Protein AF-A0A923PU24-F1 (afdb_monomer)

Foldseek 3Di:
DQVPVVVVVLVPDDPVVNVVVVVVVVCCVVPVPDDAPDWDADPVRFIWGWDDDPQWIWIWGDDPVDIHIDIGGPDPDD

Solvent-accessible surface area (backbone atoms only — not comparable to full-atom values): 4744 Å² total; per-residue (Å²): 131,64,66,61,61,51,51,55,53,50,69,74,45,56,76,69,56,36,52,51,51,51,52,51,49,53,47,37,72,79,42,77,72,79,74,57,73,41,80,48,64,50,99,86,68,47,65,33,38,30,40,76,45,102,62,30,34,36,42,39,35,72,52,103,89,49,80,45,70,45,74,44,73,56,74,77,81,130

pLDDT: mean 70.29, std 10.05, range [39.59, 82.94]

Sequence (78 aa):
MLAEEAYAFRSSLNRRDRRRLEIAFDKLRDHPFSEPSFVGFDSNGEEQFHLFLNDYAIASHVDHAVRLVFIQPILPNP

Secondary structure (DSSP, 8-state):
--HHHHHHHHHHS-HHHHHHHHHHHHHHHH-TTS--SEEEE-TTS-EEEEEEETTEEEEEEEETTEEEEEEEE-PPP-

Radius of gyration: 12.62 Å; Cα contacts (8 Å, |Δi|>4): 88; chains: 1; bounding box: 32×26×37 Å

Structure (mmCIF, N/CA/C/O backbone):
data_AF-A0A923PU24-F1
#
_entry.id   AF-A0A923PU24-F1
#
loop_
_atom_site.group_PDB
_atom_site.id
_atom_site.type_symbol
_atom_site.label_atom_id
_atom_site.label_alt_id
_atom_site.label_comp_id
_atom_site.label_asym_id
_atom_site.label_entity_id
_atom_site.label_seq_id
_atom_site.pdbx_PDB_ins_code
_atom_site.Cartn_x
_atom_site.Cartn_y
_atom_site.Cartn_z
_atom_site.occupancy
_atom_site.B_iso_or_equiv
_atom_site.auth_seq_id
_atom_site.auth_comp_id
_atom_site.auth_asym_id
_atom_site.auth_atom_id
_atom_site.pdbx_PDB_model_num
ATOM 1 N N . MET A 1 1 ? 1.456 -15.137 -3.412 1.00 39.59 1 MET A N 1
ATOM 2 C CA . MET A 1 1 ? 0.288 -15.489 -2.574 1.00 39.59 1 MET A CA 1
ATOM 3 C C . MET A 1 1 ? -0.133 -14.259 -1.758 1.00 39.59 1 MET A C 1
ATOM 5 O O . MET A 1 1 ? -0.141 -14.289 -0.543 1.00 39.59 1 MET A O 1
ATOM 9 N N . LEU A 1 2 ? -0.433 -13.143 -2.438 1.00 49.88 2 LEU A N 1
ATOM 10 C CA . LEU A 1 2 ? -0.572 -11.801 -1.833 1.00 49.88 2 LEU A CA 1
ATOM 11 C C . LEU A 1 2 ? -1.999 -11.454 -1.386 1.00 49.88 2 LEU A C 1
ATOM 13 O O . LEU A 1 2 ? -2.216 -10.492 -0.657 1.00 49.88 2 LEU A O 1
ATOM 17 N N . ALA A 1 3 ? -2.982 -12.242 -1.823 1.00 50.47 3 ALA A N 1
ATOM 18 C CA . ALA A 1 3 ? -4.381 -11.992 -1.513 1.00 50.47 3 ALA A CA 1
ATOM 19 C C . ALA A 1 3 ? -4.729 -12.319 -0.049 1.00 50.47 3 ALA A C 1
ATOM 21 O O . ALA A 1 3 ? -5.525 -11.603 0.549 1.00 50.47 3 ALA A O 1
ATOM 22 N N . GLU A 1 4 ? -4.137 -13.358 0.551 1.00 49.78 4 GLU A N 1
ATOM 23 C CA . GLU A 1 4 ? -4.514 -13.802 1.903 1.00 49.78 4 GLU A CA 1
ATOM 24 C C . GLU A 1 4 ? -4.075 -12.826 3.001 1.00 49.78 4 GLU A C 1
ATOM 26 O O . GLU A 1 4 ? -4.872 -12.510 3.883 1.00 49.78 4 GLU A O 1
ATOM 31 N N . GLU A 1 5 ? -2.862 -12.273 2.921 1.00 54.16 5 GLU A N 1
ATOM 32 C CA . GLU A 1 5 ? -2.349 -11.319 3.917 1.00 54.16 5 GLU A CA 1
ATOM 33 C C . GLU A 1 5 ? -3.127 -9.995 3.897 1.00 54.16 5 GLU A C 1
ATOM 35 O O . GLU A 1 5 ? -3.503 -9.468 4.947 1.00 54.16 5 GLU A O 1
ATOM 40 N N . ALA A 1 6 ? -3.468 -9.497 2.704 1.00 55.34 6 ALA A N 1
ATOM 41 C CA . ALA A 1 6 ? -4.294 -8.301 2.551 1.00 55.34 6 ALA A CA 1
ATOM 42 C C . ALA A 1 6 ? -5.728 -8.511 3.078 1.00 55.34 6 ALA A C 1
ATOM 44 O O . ALA A 1 6 ? -6.310 -7.608 3.689 1.00 55.34 6 ALA A O 1
ATOM 45 N N . TYR A 1 7 ? -6.303 -9.707 2.891 1.00 57.97 7 TYR A N 1
ATOM 46 C CA . TYR A 1 7 ? -7.623 -10.052 3.431 1.00 57.97 7 TYR A CA 1
ATOM 47 C C . TYR A 1 7 ? -7.612 -10.222 4.955 1.00 57.97 7 TYR A C 1
ATOM 4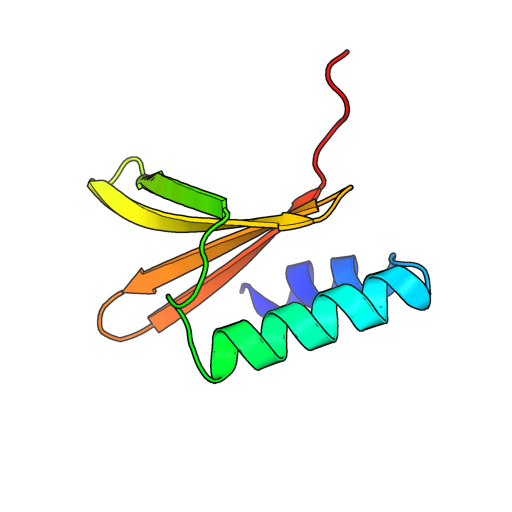9 O O . TYR A 1 7 ? -8.532 -9.740 5.623 1.00 57.97 7 TYR A O 1
ATOM 57 N N . ALA A 1 8 ? -6.571 -10.844 5.515 1.00 60.62 8 ALA A N 1
ATOM 58 C CA . ALA A 1 8 ? -6.390 -10.968 6.958 1.00 60.62 8 ALA A CA 1
ATOM 59 C C . ALA A 1 8 ? -6.261 -9.585 7.617 1.00 60.62 8 ALA A C 1
ATOM 61 O O . ALA A 1 8 ? -6.970 -9.299 8.584 1.00 60.62 8 ALA A O 1
ATOM 62 N N . PHE A 1 9 ? -5.465 -8.685 7.031 1.00 66.75 9 PHE A N 1
ATOM 63 C CA . PHE A 1 9 ? -5.347 -7.302 7.492 1.00 66.75 9 PHE A CA 1
ATOM 64 C C . PHE A 1 9 ? -6.684 -6.554 7.422 1.00 66.75 9 PHE A C 1
ATOM 66 O O . PHE A 1 9 ? -7.106 -5.913 8.378 1.00 66.75 9 PHE A O 1
ATOM 73 N N . ARG A 1 10 ? -7.436 -6.694 6.326 1.00 64.62 10 ARG A N 1
ATOM 74 C CA . ARG A 1 10 ? -8.769 -6.083 6.199 1.00 64.62 10 ARG A CA 1
ATOM 75 C C . ARG A 1 10 ? -9.746 -6.558 7.284 1.00 64.62 10 ARG A C 1
ATOM 77 O O . ARG A 1 10 ? -10.625 -5.791 7.682 1.00 64.62 10 ARG A O 1
ATOM 84 N N . SER A 1 11 ? -9.621 -7.805 7.739 1.00 66.31 11 SER A N 1
ATOM 85 C CA . SER A 1 11 ? -10.488 -8.384 8.773 1.00 66.31 11 SER A CA 1
ATOM 86 C C . SER A 1 11 ? -10.183 -7.883 10.191 1.00 66.31 11 SER A C 1
ATOM 88 O O . SER A 1 11 ? -11.081 -7.900 11.032 1.00 66.31 11 SER A O 1
ATOM 90 N N . SER A 1 12 ? -8.966 -7.384 10.445 1.00 72.25 12 SER A N 1
ATOM 91 C CA . SER A 1 12 ? -8.562 -6.833 11.746 1.00 72.25 12 SER A CA 1
ATOM 92 C C . SER A 1 12 ? -8.909 -5.348 11.921 1.00 72.25 12 SER A C 1
ATOM 94 O O . SER A 1 12 ? -8.855 -4.828 13.036 1.00 72.25 12 SER A O 1
ATOM 96 N N . LEU A 1 13 ? -9.307 -4.660 10.846 1.00 74.44 13 LEU A N 1
ATOM 97 C CA . LEU A 1 13 ? -9.681 -3.247 10.883 1.00 74.44 13 LEU A CA 1
ATOM 98 C C . LEU A 1 13 ? -11.092 -3.026 11.441 1.00 74.44 13 LEU A C 1
ATOM 100 O O . LEU A 1 13 ? -12.039 -3.765 11.158 1.00 74.44 13 LEU A O 1
ATOM 104 N N . ASN A 1 14 ? -11.271 -1.912 12.155 1.00 81.50 14 ASN A N 1
ATOM 105 C CA . ASN A 1 14 ? -12.604 -1.440 12.515 1.00 81.50 14 ASN A CA 1
ATOM 106 C C . ASN A 1 14 ? -13.409 -1.039 11.255 1.00 81.50 14 ASN A C 1
ATOM 108 O O . ASN A 1 14 ? -12.873 -0.839 10.163 1.00 81.50 14 ASN A O 1
ATOM 112 N N . ARG A 1 15 ? -14.728 -0.864 11.401 1.00 82.12 15 ARG A N 1
ATOM 113 C CA . ARG A 1 15 ? -15.625 -0.567 10.268 1.00 82.12 15 ARG A CA 1
ATOM 114 C C . ARG A 1 15 ? -15.253 0.714 9.505 1.00 82.12 15 ARG A C 1
ATOM 116 O O . ARG A 1 15 ? -15.472 0.776 8.295 1.00 82.12 15 ARG A O 1
ATOM 123 N N . ARG A 1 16 ? -14.737 1.737 10.193 1.00 82.94 16 ARG A N 1
ATOM 124 C CA . ARG A 1 16 ? -14.365 3.024 9.586 1.00 82.94 16 ARG A CA 1
ATOM 125 C C . ARG A 1 16 ? -13.116 2.870 8.727 1.00 82.94 16 ARG A C 1
ATOM 127 O O . ARG A 1 16 ? -13.114 3.326 7.586 1.00 82.94 16 ARG A O 1
ATOM 134 N N . ASP A 1 17 ? -12.100 2.201 9.250 1.00 78.75 17 ASP A N 1
ATOM 135 C CA . ASP A 1 17 ? -10.830 2.022 8.554 1.00 78.75 17 ASP A CA 1
ATOM 136 C C . ASP A 1 17 ? -10.945 0.998 7.432 1.00 78.75 17 ASP A C 1
ATOM 138 O O . ASP A 1 17 ? -10.430 1.236 6.345 1.00 78.75 17 ASP A O 1
ATOM 142 N N . ARG A 1 18 ? -11.770 -0.041 7.600 1.00 78.69 18 ARG A N 1
ATOM 143 C CA . ARG A 1 18 ? -12.117 -0.944 6.498 1.00 78.69 18 ARG A CA 1
ATOM 144 C C . ARG A 1 18 ? -12.742 -0.199 5.316 1.00 78.69 18 ARG A C 1
ATOM 146 O O . ARG A 1 18 ? -12.365 -0.438 4.175 1.00 78.69 18 ARG A O 1
ATOM 153 N N . ARG A 1 19 ? -13.661 0.739 5.580 1.00 82.44 19 ARG A N 1
ATOM 154 C CA . ARG A 1 19 ? -14.295 1.551 4.528 1.00 82.44 19 ARG A CA 1
ATOM 155 C C . ARG A 1 19 ? -13.303 2.506 3.857 1.00 82.44 19 ARG A C 1
ATOM 157 O O . ARG A 1 19 ? -13.400 2.733 2.658 1.00 82.44 19 ARG A O 1
ATOM 164 N N . ARG A 1 20 ? -12.356 3.071 4.612 1.00 78.69 20 ARG A N 1
ATOM 165 C CA . ARG A 1 20 ? -11.277 3.905 4.053 1.00 78.69 20 ARG A CA 1
ATOM 166 C C . ARG A 1 20 ? -10.361 3.097 3.141 1.00 78.69 20 ARG A C 1
ATOM 168 O O . ARG A 1 20 ? -10.069 3.556 2.043 1.00 78.69 20 ARG A O 1
ATOM 175 N N . LEU A 1 21 ? -9.975 1.900 3.576 1.00 77.88 21 LEU A N 1
ATOM 176 C CA . LEU A 1 21 ? -9.168 0.971 2.794 1.00 77.88 21 LEU A CA 1
ATOM 177 C C . LEU A 1 21 ? -9.878 0.573 1.489 1.00 77.88 21 LEU A C 1
ATOM 179 O O . LEU A 1 21 ? -9.264 0.603 0.430 1.00 77.88 21 LEU A O 1
ATOM 183 N N . GLU A 1 22 ? -11.178 0.266 1.543 1.00 78.62 22 GLU A N 1
ATOM 184 C CA . GLU A 1 22 ? -11.992 -0.040 0.353 1.00 78.62 22 GLU A CA 1
ATOM 185 C C . GLU A 1 22 ? -12.015 1.131 -0.643 1.00 78.62 22 GLU A C 1
ATOM 187 O O . GLU A 1 22 ? -11.742 0.931 -1.822 1.00 78.62 22 GLU A O 1
ATOM 192 N N . ILE A 1 23 ? -12.240 2.363 -0.171 1.00 81.12 23 ILE A N 1
ATOM 193 C CA . ILE A 1 23 ? -12.205 3.565 -1.025 1.00 81.12 23 ILE A CA 1
ATOM 194 C C . ILE A 1 23 ? -10.818 3.765 -1.646 1.00 81.12 23 ILE A C 1
ATOM 196 O O . ILE A 1 23 ? -10.714 4.122 -2.818 1.00 81.12 23 ILE A O 1
ATOM 200 N N . ALA A 1 24 ? -9.752 3.556 -0.871 1.00 77.12 24 ALA A N 1
ATOM 201 C CA . ALA A 1 24 ? -8.388 3.661 -1.373 1.00 77.12 24 ALA A CA 1
ATOM 202 C C . ALA A 1 24 ? -8.114 2.613 -2.460 1.00 77.12 24 ALA A C 1
ATOM 204 O O . ALA A 1 24 ? -7.550 2.954 -3.495 1.00 77.12 24 ALA A O 1
ATOM 205 N N . PHE A 1 25 ? -8.569 1.371 -2.272 1.00 75.56 25 PHE A N 1
ATOM 206 C CA . PHE A 1 25 ? -8.451 0.319 -3.277 1.00 75.56 25 PHE A CA 1
ATOM 207 C C . PHE A 1 25 ? -9.249 0.601 -4.547 1.00 75.56 25 PHE A C 1
ATOM 209 O O . PHE A 1 25 ? -8.714 0.393 -5.632 1.00 75.56 25 PHE A O 1
ATOM 216 N N . ASP A 1 26 ? -10.488 1.083 -4.437 1.00 77.62 26 ASP A N 1
ATOM 217 C CA . ASP A 1 26 ? -11.292 1.455 -5.606 1.00 77.62 26 ASP A CA 1
ATOM 218 C C . ASP A 1 26 ? -10.620 2.588 -6.395 1.00 77.62 26 ASP A C 1
ATOM 220 O O . ASP A 1 26 ? -10.448 2.477 -7.607 1.00 77.62 26 ASP A O 1
ATOM 224 N N . LYS A 1 27 ? -10.133 3.630 -5.708 1.00 73.81 27 LYS A N 1
ATOM 225 C CA . LYS A 1 27 ? -9.357 4.705 -6.347 1.00 73.81 27 LYS A CA 1
ATOM 226 C C . LYS A 1 27 ? -8.110 4.175 -7.033 1.00 73.81 27 LYS A C 1
ATOM 228 O O . LYS A 1 27 ? -7.842 4.530 -8.171 1.00 73.81 27 LYS A O 1
ATOM 233 N N . LEU A 1 28 ? -7.362 3.317 -6.346 1.00 72.25 28 LEU A N 1
ATOM 234 C CA . LEU A 1 28 ? -6.172 2.687 -6.888 1.00 72.25 28 LEU A CA 1
ATOM 235 C C . LEU A 1 28 ? -6.525 1.857 -8.126 1.00 72.25 28 LEU A C 1
ATOM 237 O O . LEU A 1 28 ? -5.802 1.949 -9.114 1.00 72.25 28 LEU A O 1
ATOM 241 N N . ARG A 1 29 ? -7.610 1.073 -8.116 1.00 71.44 29 ARG A N 1
ATOM 242 C CA . ARG A 1 29 ? -8.075 0.282 -9.269 1.00 71.44 29 ARG A CA 1
ATOM 243 C C . ARG A 1 29 ? -8.301 1.163 -10.493 1.00 71.44 29 ARG A C 1
ATOM 245 O O . ARG A 1 29 ? -7.783 0.833 -11.556 1.00 71.44 29 ARG A O 1
ATOM 252 N N . ASP A 1 30 ? -9.033 2.255 -10.320 1.00 71.94 30 ASP A N 1
ATOM 253 C CA . ASP A 1 30 ? -9.475 3.102 -11.428 1.00 71.94 30 ASP A CA 1
ATOM 254 C C . ASP A 1 30 ? -8.365 4.080 -11.872 1.00 71.94 30 ASP A C 1
ATOM 256 O O . ASP A 1 30 ? -8.213 4.372 -13.058 1.00 71.94 30 ASP A O 1
ATOM 260 N N . HIS A 1 31 ? -7.531 4.526 -10.927 1.00 72.31 31 HIS A N 1
ATOM 261 C CA . HIS A 1 31 ? -6.425 5.459 -11.127 1.00 72.31 31 HIS A CA 1
ATOM 262 C C . HIS A 1 31 ? -5.192 5.053 -10.296 1.00 72.31 31 HIS A C 1
ATOM 264 O O . HIS A 1 31 ? -4.947 5.597 -9.217 1.00 72.31 31 HIS A O 1
ATOM 270 N N . PRO A 1 32 ? -4.363 4.116 -10.792 1.00 63.19 32 PRO A N 1
ATOM 271 C CA . PRO A 1 32 ? -3.239 3.558 -10.034 1.00 63.19 32 PRO A CA 1
ATOM 272 C C . PRO A 1 32 ? -2.175 4.569 -9.597 1.00 63.19 32 PRO A C 1
ATOM 274 O O . PRO A 1 32 ? -1.430 4.276 -8.666 1.00 63.19 32 PRO A O 1
ATOM 277 N N . PHE A 1 33 ? -2.135 5.745 -10.226 1.00 65.06 33 PHE A N 1
ATOM 278 C CA . PHE A 1 33 ? -1.074 6.738 -10.053 1.00 65.06 33 PHE A CA 1
ATOM 279 C C . PHE A 1 33 ? -1.572 8.126 -9.645 1.00 65.06 33 PHE A C 1
ATOM 281 O O . PHE A 1 33 ? -0.766 9.050 -9.607 1.00 65.06 33 PHE A O 1
ATOM 288 N N . SER A 1 34 ? -2.876 8.335 -9.416 1.00 62.56 34 SER A N 1
ATOM 289 C CA . 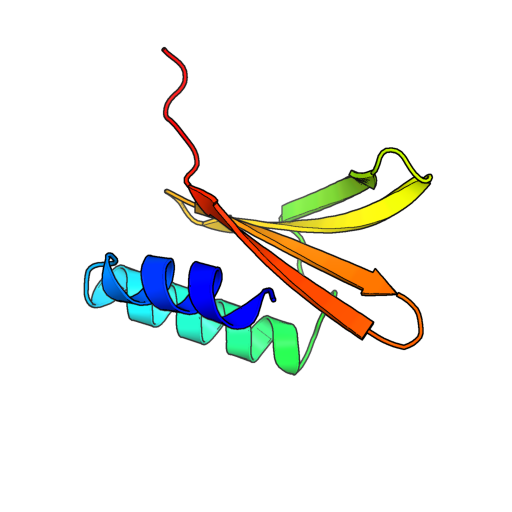SER A 1 34 ? -3.376 9.716 -9.440 1.00 62.56 34 SER A CA 1
ATOM 290 C C . SER A 1 34 ? -2.898 10.579 -8.278 1.00 62.56 34 SER A C 1
ATOM 292 O O . SER A 1 34 ? -2.808 11.783 -8.468 1.00 62.56 34 SER A O 1
ATOM 294 N N . GLU A 1 35 ? -2.579 10.025 -7.107 1.00 69.44 35 GLU A N 1
ATOM 295 C CA . GLU A 1 35 ? -2.190 10.829 -5.934 1.00 69.44 35 GLU A CA 1
ATOM 296 C C . GLU A 1 35 ? -1.340 10.012 -4.935 1.00 69.44 35 GLU A C 1
ATOM 298 O O . GLU A 1 35 ? -1.789 9.753 -3.813 1.00 69.44 35 GLU A O 1
ATOM 303 N N . PRO A 1 36 ? -0.135 9.535 -5.305 1.00 73.94 36 PRO A N 1
ATOM 304 C CA . PRO A 1 36 ? 0.739 8.895 -4.332 1.00 73.94 36 PRO A CA 1
ATOM 305 C C . PRO A 1 36 ? 1.137 9.909 -3.256 1.00 73.94 36 PRO A C 1
ATOM 307 O O . PRO A 1 36 ? 1.491 11.050 -3.551 1.00 73.94 36 PRO A O 1
ATOM 310 N N . SER A 1 37 ? 1.111 9.486 -1.994 1.00 76.50 37 SER A N 1
ATOM 311 C CA . SER A 1 37 ? 1.687 10.281 -0.907 1.00 76.50 37 SER A CA 1
ATOM 312 C C . SER A 1 37 ? 3.213 10.341 -1.020 1.00 76.50 37 SER A C 1
ATOM 314 O O . SER A 1 37 ? 3.826 11.316 -0.595 1.00 76.50 37 SER A O 1
ATOM 316 N N . PHE A 1 38 ? 3.820 9.293 -1.582 1.00 79.31 38 PHE A N 1
ATOM 317 C CA . PHE A 1 38 ? 5.254 9.181 -1.819 1.00 79.31 38 PHE A CA 1
ATOM 318 C C . PHE A 1 38 ? 5.528 8.213 -2.979 1.00 79.31 38 PHE A C 1
ATOM 320 O O . PHE A 1 38 ? 4.810 7.227 -3.146 1.00 79.31 38 PHE A O 1
ATOM 327 N N . VAL A 1 39 ? 6.571 8.488 -3.762 1.00 80.62 39 VAL A N 1
ATOM 328 C CA . VAL A 1 39 ? 7.090 7.581 -4.796 1.00 80.62 39 VAL A CA 1
ATOM 329 C C . VAL A 1 39 ? 8.513 7.204 -4.405 1.00 80.62 39 VAL A C 1
ATOM 331 O O . VAL A 1 39 ? 9.343 8.085 -4.176 1.00 80.62 39 VAL A O 1
ATOM 334 N N . GLY A 1 40 ? 8.768 5.906 -4.288 1.00 80.31 40 GLY A N 1
ATOM 335 C CA . GLY A 1 40 ? 10.069 5.335 -3.962 1.00 80.31 40 GLY A CA 1
ATOM 336 C C . GLY A 1 40 ? 10.547 4.375 -5.043 1.00 80.31 40 GLY A C 1
ATOM 337 O O . GLY A 1 40 ? 9.816 4.061 -5.977 1.00 80.31 40 GLY A O 1
ATOM 338 N N . PHE A 1 41 ? 11.774 3.893 -4.883 1.00 81.75 41 PHE A N 1
ATOM 339 C CA . PHE A 1 41 ? 12.333 2.810 -5.685 1.00 81.75 41 PHE A CA 1
ATOM 340 C C . PHE A 1 41 ? 12.688 1.661 -4.751 1.00 81.75 41 PHE A C 1
ATOM 342 O O . PHE A 1 41 ? 13.193 1.898 -3.649 1.00 81.75 41 PHE A O 1
ATOM 349 N N . ASP A 1 42 ? 12.415 0.432 -5.166 1.00 77.06 42 ASP A N 1
ATOM 350 C CA . ASP A 1 42 ? 12.817 -0.740 -4.397 1.00 77.06 42 ASP A CA 1
ATOM 351 C C . ASP A 1 42 ? 14.261 -1.170 -4.664 1.00 77.06 42 ASP A C 1
ATOM 353 O O . ASP A 1 42 ? 15.016 -0.511 -5.382 1.00 77.06 42 ASP A O 1
ATOM 357 N N . SER A 1 43 ? 14.674 -2.282 -4.051 1.00 78.12 43 SER A N 1
ATOM 358 C CA . SER A 1 43 ? 16.032 -2.817 -4.194 1.00 78.12 43 SER A CA 1
ATOM 359 C C . SER A 1 43 ? 16.387 -3.225 -5.625 1.00 78.12 43 SER A C 1
ATOM 361 O O . SER A 1 43 ? 17.571 -3.369 -5.925 1.00 78.12 43 SER A O 1
ATOM 363 N N . ASN A 1 44 ? 15.389 -3.420 -6.488 1.00 81.25 44 ASN A N 1
ATOM 364 C CA . ASN A 1 44 ? 15.574 -3.764 -7.892 1.00 81.25 44 ASN A CA 1
ATOM 365 C C . ASN A 1 44 ? 15.557 -2.517 -8.790 1.00 81.25 44 ASN A C 1
ATOM 367 O O . ASN A 1 44 ? 15.775 -2.630 -9.994 1.00 81.25 44 ASN A O 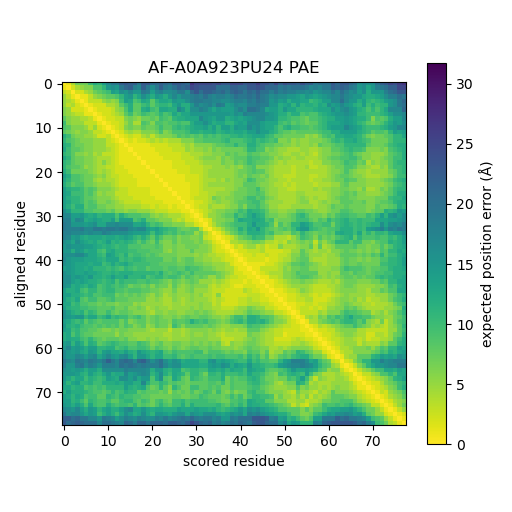1
ATOM 371 N N . GLY A 1 45 ? 15.348 -1.328 -8.213 1.00 80.06 45 GLY A N 1
ATOM 372 C CA . GLY A 1 45 ? 15.231 -0.071 -8.944 1.00 80.06 45 GLY A CA 1
ATOM 373 C C . GLY A 1 45 ? 13.854 0.144 -9.567 1.00 80.06 45 GLY A C 1
ATOM 374 O O . GLY A 1 45 ? 13.718 1.023 -10.416 1.00 80.06 45 GLY A O 1
ATOM 375 N N . GLU A 1 46 ? 12.845 -0.631 -9.170 1.00 79.50 46 GLU A N 1
ATOM 376 C CA . GLU A 1 46 ? 11.492 -0.501 -9.700 1.00 79.50 46 GLU A CA 1
ATOM 377 C C . GLU A 1 46 ? 10.683 0.507 -8.880 1.00 79.50 46 GLU A C 1
ATOM 379 O O . GLU A 1 46 ? 10.820 0.601 -7.656 1.00 79.50 46 GLU A O 1
ATOM 384 N N . GLU A 1 47 ? 9.838 1.288 -9.559 1.00 79.31 47 GLU A N 1
ATOM 385 C CA . GLU A 1 47 ? 9.017 2.309 -8.910 1.00 79.31 47 GLU A CA 1
ATOM 386 C C . GLU A 1 47 ? 7.956 1.678 -7.997 1.00 79.31 47 GLU A C 1
ATOM 388 O O . GLU A 1 47 ? 7.196 0.783 -8.383 1.00 79.31 47 GLU A O 1
ATOM 393 N N . GLN A 1 48 ? 7.870 2.199 -6.775 1.00 79.12 48 GLN A N 1
ATOM 394 C CA . GLN A 1 48 ? 6.837 1.868 -5.804 1.00 79.12 48 GLN A CA 1
ATOM 395 C C . GLN A 1 48 ? 6.065 3.120 -5.398 1.00 79.12 48 GLN A C 1
ATOM 397 O O . GLN A 1 48 ? 6.627 4.146 -5.010 1.00 79.12 48 GLN A O 1
ATOM 402 N N . PHE A 1 49 ? 4.742 3.018 -5.453 1.00 78.44 49 PHE A N 1
ATOM 403 C CA . PHE A 1 49 ? 3.826 4.095 -5.102 1.00 78.44 49 PHE A CA 1
ATOM 404 C C . PHE A 1 49 ? 3.261 3.837 -3.714 1.00 78.44 49 PHE A C 1
ATOM 406 O O . PHE A 1 49 ? 2.618 2.814 -3.481 1.00 78.44 49 PHE A O 1
ATOM 413 N N . HIS A 1 50 ? 3.462 4.774 -2.796 1.00 78.00 50 HIS A N 1
ATOM 414 C CA . HIS A 1 50 ? 2.992 4.665 -1.423 1.00 78.00 50 HIS A CA 1
ATOM 415 C C . HIS A 1 50 ? 1.825 5.621 -1.181 1.00 78.00 50 HIS A C 1
ATOM 417 O O . HIS A 1 50 ? 1.909 6.821 -1.450 1.00 78.00 50 HIS A O 1
ATOM 423 N N . LEU A 1 51 ? 0.742 5.088 -0.625 1.00 80.06 51 LEU A N 1
ATOM 424 C CA . LEU A 1 51 ? -0.380 5.848 -0.093 1.00 80.06 51 LEU A CA 1
ATOM 425 C C . LEU A 1 51 ? -0.412 5.666 1.424 1.00 80.06 51 LEU A C 1
ATOM 427 O O . LEU A 1 51 ? -0.633 4.557 1.911 1.00 80.06 51 LEU A O 1
ATOM 431 N N . PHE A 1 52 ? -0.207 6.748 2.172 1.00 76.38 52 PHE A N 1
ATOM 432 C CA . PHE A 1 52 ? -0.270 6.702 3.629 1.00 76.38 52 PHE A CA 1
ATOM 433 C C . PHE A 1 52 ? -1.693 6.972 4.106 1.00 76.38 52 PHE A C 1
ATOM 435 O O . PHE A 1 52 ? -2.299 8.002 3.811 1.00 76.38 52 PHE A O 1
ATOM 442 N N . LEU A 1 53 ? -2.220 6.035 4.878 1.00 77.19 53 LEU A N 1
ATOM 443 C CA . LEU A 1 53 ? -3.409 6.194 5.697 1.00 77.19 53 LEU A CA 1
ATOM 444 C C . LEU A 1 53 ? -2.932 6.225 7.153 1.00 77.19 53 LEU A C 1
ATOM 446 O O . LEU A 1 53 ? -1.898 5.643 7.459 1.00 77.19 53 LEU A O 1
ATOM 450 N N . ASN A 1 54 ? -3.647 6.933 8.034 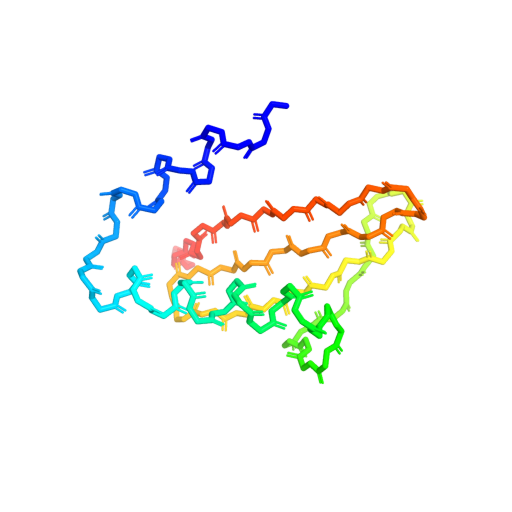1.00 76.19 54 ASN A N 1
ATOM 451 C CA . ASN A 1 54 ? -3.182 7.267 9.393 1.00 76.19 54 ASN A CA 1
ATOM 452 C C . ASN A 1 54 ? -2.356 6.168 10.086 1.00 76.19 54 ASN A C 1
ATOM 454 O O . ASN A 1 54 ? -1.270 6.451 10.579 1.00 76.19 54 ASN A O 1
ATOM 458 N N . ASP A 1 55 ? -2.860 4.932 10.068 1.00 74.88 55 ASP A N 1
ATOM 459 C CA . ASP A 1 55 ? -2.272 3.808 10.798 1.00 74.88 55 ASP A CA 1
ATOM 460 C C . ASP A 1 55 ? -1.650 2.739 9.869 1.00 74.88 55 ASP A C 1
ATOM 462 O O . ASP A 1 55 ? -1.169 1.705 10.333 1.00 74.88 55 ASP A O 1
ATOM 466 N N . TYR A 1 56 ? -1.688 2.931 8.545 1.00 74.62 56 TYR A N 1
ATOM 467 C CA . TYR A 1 56 ? -1.209 1.948 7.567 1.00 74.62 56 TYR A CA 1
ATOM 468 C C . TYR A 1 56 ? -0.810 2.577 6.233 1.00 74.62 56 TYR A C 1
ATOM 470 O O . TYR A 1 56 ? -1.466 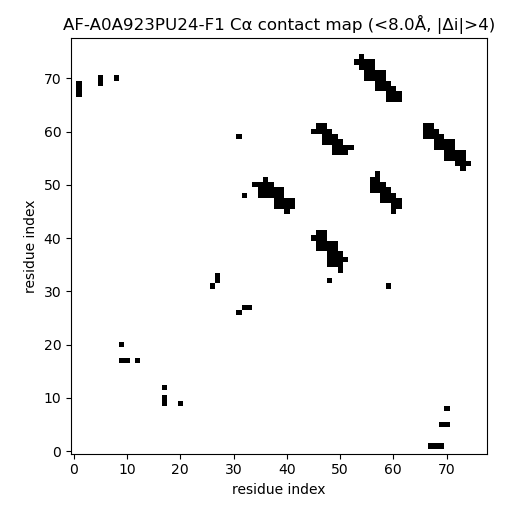3.470 5.710 1.00 74.62 56 TYR A O 1
ATOM 478 N N . ALA A 1 57 ? 0.252 2.055 5.635 1.00 75.00 57 ALA A N 1
ATOM 479 C CA . ALA A 1 57 ? 0.686 2.393 4.294 1.00 75.00 57 ALA A CA 1
ATOM 480 C C . ALA A 1 57 ? 0.191 1.338 3.302 1.00 75.00 57 ALA A C 1
ATOM 482 O O . ALA A 1 57 ? 0.229 0.139 3.578 1.00 75.00 57 ALA A O 1
ATOM 483 N N . ILE A 1 58 ? -0.248 1.782 2.132 1.00 76.94 58 ILE A N 1
ATOM 484 C CA . ILE A 1 58 ? -0.489 0.923 0.978 1.00 76.94 58 ILE A CA 1
ATOM 485 C C . ILE A 1 58 ? 0.658 1.158 0.002 1.00 76.94 58 ILE A C 1
ATOM 487 O O . ILE A 1 58 ? 0.812 2.273 -0.489 1.00 76.94 58 ILE A O 1
ATOM 491 N N . ALA A 1 59 ? 1.450 0.131 -0.279 1.00 74.88 59 ALA A N 1
ATOM 492 C CA . ALA A 1 59 ? 2.465 0.160 -1.323 1.00 74.88 59 ALA A CA 1
ATOM 493 C C . ALA A 1 59 ? 1.921 -0.556 -2.563 1.00 74.88 59 ALA A C 1
ATOM 495 O O . ALA A 1 59 ? 1.502 -1.710 -2.489 1.00 74.88 59 ALA A O 1
ATOM 496 N N . SER A 1 60 ? 1.893 0.133 -3.699 1.00 73.75 60 SER A N 1
ATOM 497 C CA . SER A 1 60 ? 1.513 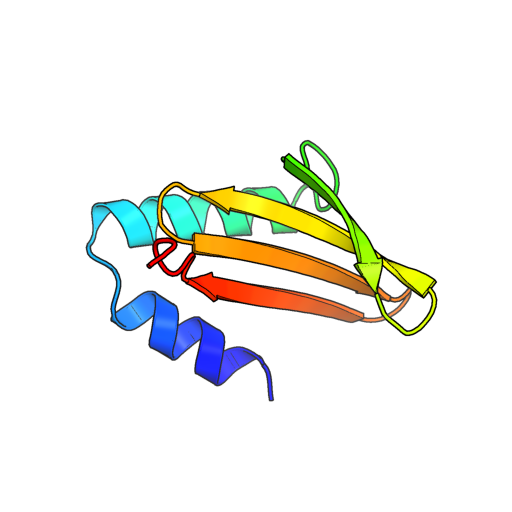-0.419 -4.995 1.00 73.75 60 SER A CA 1
ATOM 498 C C . SER A 1 60 ? 2.751 -0.480 -5.878 1.00 73.75 60 SER A C 1
ATOM 500 O O . SER A 1 60 ? 3.394 0.536 -6.125 1.00 73.75 60 SER A O 1
ATOM 502 N N . HIS A 1 61 ? 3.034 -1.667 -6.388 1.00 71.69 61 HIS A N 1
ATOM 503 C CA . HIS A 1 61 ? 4.064 -1.929 -7.376 1.00 71.69 61 HIS A CA 1
ATOM 504 C C . HIS A 1 61 ? 3.377 -2.339 -8.685 1.00 71.69 61 HIS A C 1
ATOM 506 O O . HIS A 1 61 ? 2.451 -3.159 -8.680 1.00 71.69 61 HIS A O 1
ATOM 512 N N . VAL A 1 62 ? 3.766 -1.709 -9.792 1.00 64.69 62 VAL A N 1
ATOM 513 C CA . VAL A 1 62 ? 3.200 -1.971 -11.119 1.00 64.69 62 VAL A CA 1
ATOM 514 C C . VAL A 1 62 ? 4.331 -2.434 -12.021 1.00 64.69 62 VAL A C 1
ATOM 516 O O . VAL A 1 62 ? 5.066 -1.615 -12.558 1.00 64.69 62 VAL A O 1
ATOM 519 N N . ASP A 1 63 ? 4.431 -3.745 -12.199 1.00 63.12 63 ASP A N 1
ATOM 520 C CA . ASP A 1 63 ? 5.190 -4.333 -13.297 1.00 63.12 63 ASP A CA 1
ATOM 521 C C . ASP A 1 63 ? 4.256 -4.409 -14.518 1.00 63.12 63 ASP A C 1
ATOM 523 O O . ASP A 1 63 ? 3.040 -4.577 -14.373 1.00 63.12 63 ASP A O 1
ATOM 527 N N . HIS A 1 64 ? 4.799 -4.290 -15.728 1.00 57.16 64 HIS A N 1
ATOM 528 C CA . HIS A 1 64 ? 4.099 -4.199 -17.014 1.00 57.16 64 HIS A CA 1
ATOM 529 C C . HIS A 1 64 ? 3.038 -5.298 -17.266 1.00 57.16 64 HIS A C 1
ATOM 531 O O . HIS A 1 64 ? 2.228 -5.160 -18.185 1.00 57.16 64 HIS A O 1
ATOM 537 N N . ALA A 1 65 ? 3.005 -6.362 -16.456 1.00 56.28 65 ALA A N 1
ATOM 538 C CA . ALA A 1 65 ? 2.003 -7.426 -16.486 1.00 56.28 65 ALA A CA 1
ATOM 539 C C . ALA A 1 65 ? 1.250 -7.659 -15.157 1.00 56.28 65 ALA A C 1
ATOM 541 O O . ALA A 1 65 ? 0.217 -8.335 -15.166 1.00 56.28 65 ALA A O 1
ATOM 542 N N . VAL A 1 66 ? 1.732 -7.149 -14.016 1.00 57.00 66 VAL A N 1
ATOM 543 C CA . VAL A 1 66 ? 1.201 -7.498 -12.689 1.00 57.00 66 VAL A CA 1
ATOM 544 C C . VAL A 1 66 ? 1.186 -6.292 -11.760 1.00 57.00 66 VAL A C 1
ATOM 546 O O . VAL A 1 66 ? 2.192 -5.629 -11.525 1.00 57.00 66 VAL A O 1
ATOM 549 N N . ARG A 1 67 ? 0.023 -6.062 -11.148 1.00 64.75 67 ARG A N 1
ATOM 550 C CA 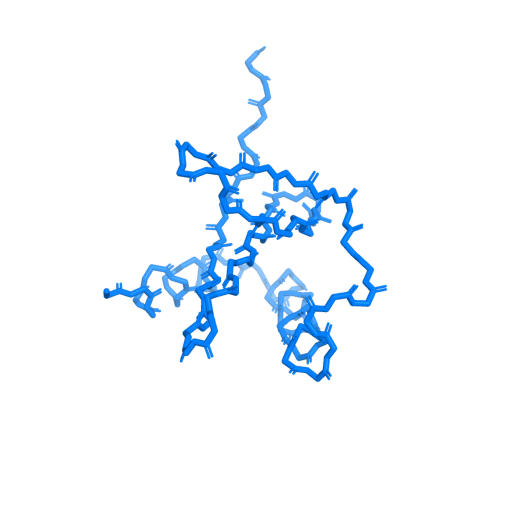. ARG A 1 67 ? -0.130 -5.103 -10.062 1.00 64.75 67 ARG A CA 1
ATOM 551 C C . ARG A 1 67 ? -0.060 -5.811 -8.718 1.00 64.75 67 ARG A C 1
ATOM 553 O O . ARG A 1 67 ? -0.926 -6.627 -8.400 1.00 64.75 67 ARG A O 1
ATOM 560 N N . LEU A 1 68 ? 0.929 -5.452 -7.913 1.00 63.50 68 LEU A N 1
ATOM 561 C CA . LEU A 1 68 ? 1.085 -5.933 -6.548 1.00 63.50 68 LEU A CA 1
ATOM 562 C C . LEU A 1 68 ? 0.714 -4.820 -5.575 1.00 63.50 68 LEU A C 1
ATOM 564 O O . LEU A 1 68 ? 1.234 -3.714 -5.675 1.00 63.50 68 LEU A O 1
ATOM 568 N N . VAL A 1 69 ? -0.198 -5.103 -4.643 1.00 66.06 69 VAL A N 1
ATOM 569 C CA . VAL A 1 69 ? -0.567 -4.153 -3.591 1.00 66.06 69 VAL A CA 1
ATOM 570 C C . VAL A 1 69 ? -0.307 -4.780 -2.232 1.00 66.06 69 VAL A C 1
ATOM 572 O O . VAL A 1 69 ? -0.875 -5.819 -1.900 1.00 66.06 69 VAL A O 1
ATOM 575 N N . PHE A 1 70 ? 0.542 -4.125 -1.454 1.00 70.56 70 PHE A N 1
ATOM 576 C CA . PHE A 1 70 ? 0.894 -4.489 -0.094 1.00 70.56 70 PHE A CA 1
ATOM 577 C C . PHE A 1 70 ? 0.267 -3.485 0.862 1.00 70.56 70 PHE A C 1
ATOM 579 O O . PHE A 1 70 ? 0.305 -2.282 0.613 1.00 70.56 70 PHE A O 1
ATOM 586 N N . ILE A 1 71 ? -0.286 -3.968 1.971 1.00 69.56 71 ILE A N 1
ATOM 587 C CA . ILE A 1 71 ? -0.703 -3.105 3.073 1.00 69.56 71 ILE A CA 1
ATOM 588 C C . ILE A 1 71 ? 0.213 -3.394 4.249 1.00 69.56 71 ILE A C 1
ATOM 590 O O . ILE A 1 71 ? 0.334 -4.542 4.672 1.00 69.56 71 ILE A O 1
ATOM 594 N N . GLN A 1 72 ? 0.849 -2.356 4.772 1.00 69.19 72 GLN A N 1
ATOM 595 C CA . GLN A 1 72 ? 1.746 -2.449 5.910 1.00 69.19 72 GLN A CA 1
ATOM 596 C C . GLN A 1 72 ? 1.230 -1.548 7.034 1.00 69.19 72 GLN A C 1
ATOM 598 O O . GLN A 1 72 ? 0.967 -0.370 6.788 1.00 69.19 72 GLN A O 1
ATOM 603 N N . PRO A 1 73 ? 1.067 -2.055 8.267 1.00 66.75 73 PRO A N 1
ATOM 604 C CA . PRO A 1 73 ? 0.796 -1.192 9.408 1.00 66.75 73 PRO A CA 1
ATOM 605 C C . PRO A 1 73 ? 1.973 -0.237 9.620 1.00 66.75 73 PRO A C 1
ATOM 607 O O . PRO A 1 73 ? 3.134 -0.647 9.567 1.00 66.75 73 PRO A O 1
ATOM 610 N N . ILE A 1 74 ? 1.675 1.034 9.882 1.00 67.12 74 ILE A N 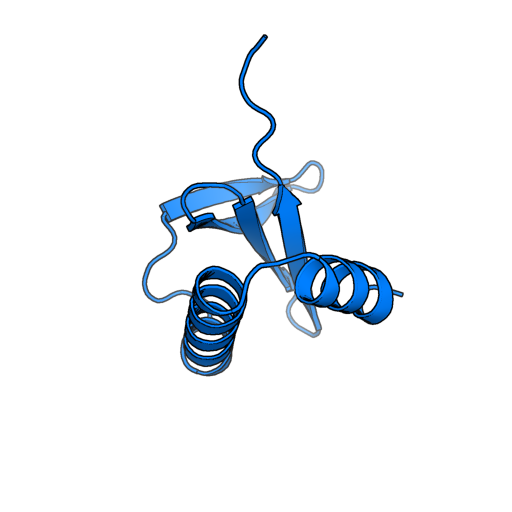1
ATOM 611 C CA . ILE A 1 74 ? 2.692 1.996 10.303 1.00 67.12 74 ILE A CA 1
ATOM 612 C C . ILE A 1 74 ? 2.894 1.746 11.791 1.00 67.12 74 ILE A C 1
ATOM 614 O O . ILE A 1 74 ? 2.079 2.145 12.622 1.00 67.12 74 ILE A O 1
ATOM 618 N N . LEU A 1 75 ? 3.953 1.012 12.125 1.00 65.56 75 LEU A N 1
ATOM 619 C CA . LEU A 1 75 ? 4.330 0.836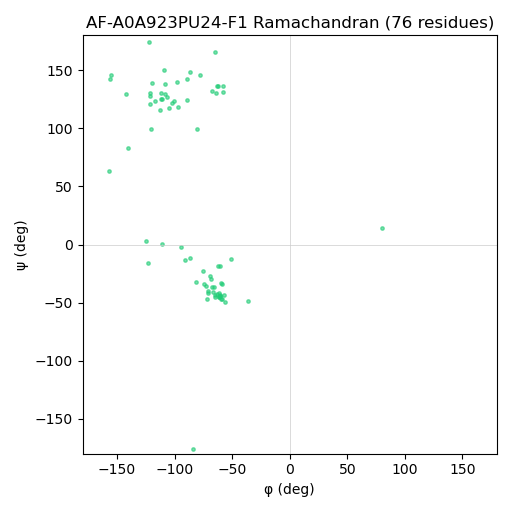 13.519 1.00 65.56 75 LEU A CA 1
ATOM 620 C C . LEU A 1 75 ? 4.724 2.210 14.082 1.00 65.56 75 LEU A C 1
ATOM 622 O O . LEU A 1 75 ? 5.505 2.918 13.439 1.00 65.56 75 LEU A O 1
ATOM 626 N N . PRO A 1 76 ? 4.187 2.618 15.246 1.00 53.19 76 PRO A N 1
ATOM 627 C CA . PRO A 1 76 ? 4.641 3.838 15.891 1.00 53.19 76 PRO A CA 1
ATOM 628 C C . PRO A 1 76 ? 6.142 3.722 16.159 1.00 53.19 76 PRO A C 1
ATOM 630 O O . PRO A 1 76 ? 6.621 2.668 16.586 1.00 53.19 76 PRO A O 1
ATOM 633 N N . ASN A 1 77 ? 6.878 4.797 15.874 1.00 47.50 77 ASN A N 1
ATOM 634 C CA . ASN A 1 77 ? 8.295 4.867 16.213 1.00 47.50 77 ASN A CA 1
ATOM 635 C C . ASN A 1 77 ? 8.432 4.665 17.738 1.00 47.50 77 ASN A C 1
ATOM 637 O O . ASN A 1 77 ? 7.651 5.285 18.468 1.00 47.50 77 ASN A O 1
ATOM 641 N N . PRO A 1 78 ? 9.338 3.783 18.202 1.00 48.53 78 PRO A N 1
ATOM 642 C CA . PRO A 1 78 ? 9.526 3.516 19.626 1.00 48.53 78 PRO A CA 1
ATOM 643 C C . PRO A 1 78 ? 9.953 4.760 20.413 1.00 48.53 78 PRO A C 1
ATOM 645 O O . PRO A 1 78 ? 10.603 5.655 19.821 1.00 48.53 78 PRO A O 1
#

Mean predicted aligned error: 8.63 Å

Nearest PDB structures (foldseek):
  6e5l-assembly1_A  TM=7.174E-01  e=2.145E+00  Homo sapiens
  9etf-assembly1_B  TM=7.582E-01  e=4.136E+00  Gallus gallus
  4qgv-assembly3_B-2  TM=7.165E-01  e=5.574E+00  Homo sapiens
  6e5w-assembly4_D  TM=4.917E-01  e=7.076E+00  Homo sapiens